Protein AF-A0A8J6NDD0-F1 (afdb_monomer_lite)

Foldseek 3Di:
DVVVVVVVCVVPVVVNVVVVVVVLVVVQCCCQPVDDCVVVPDPQSPDRSSVSVVVVVVVVVVVVVVVVVVVVPPDDDPCPPVD

Secondary structure (DSSP, 8-state):
-HHHHHHHHHHTHHHHHHHHHHHHHHHHHHHHHTS--TT--SGGGGSTTHHHHHHHHHHHHHHHHHHHHIIIIISPPTTTT--

Organism: NCBI:txid2841692

pLDDT: mean 83.82, std 10.54, range [58.78, 96.62]

Structure (mmCIF, N/CA/C/O backbone):
data_AF-A0A8J6NDD0-F1
#
_entry.id   AF-A0A8J6NDD0-F1
#
loop_
_atom_site.group_PDB
_atom_site.id
_atom_site.type_symbol
_atom_site.label_atom_id
_atom_site.label_alt_id
_atom_site.label_comp_id
_atom_site.label_asym_id
_atom_site.label_entity_id
_atom_site.label_seq_id
_atom_site.pdbx_PDB_ins_code
_atom_site.Cartn_x
_atom_site.Cartn_y
_atom_site.Cartn_z
_atom_site.occupancy
_atom_site.B_iso_or_equiv
_atom_site.auth_seq_id
_atom_site.auth_comp_id
_atom_site.auth_asym_id
_atom_site.auth_atom_id
_atom_site.pdbx_PDB_model_num
ATOM 1 N N . MET A 1 1 ? -5.424 2.640 24.413 1.00 70.81 1 MET A N 1
ATOM 2 C CA . MET A 1 1 ? -4.179 2.823 23.631 1.00 70.81 1 MET A CA 1
ATOM 3 C C . MET A 1 1 ? -4.319 2.346 22.183 1.00 70.81 1 MET A C 1
ATOM 5 O O . MET A 1 1 ? -4.005 3.115 21.291 1.00 70.81 1 MET A O 1
ATOM 9 N N . ILE A 1 2 ? -4.828 1.134 21.912 1.00 81.94 2 ILE A N 1
ATOM 10 C CA . ILE A 1 2 ? -5.119 0.695 20.526 1.00 81.94 2 ILE A CA 1
ATOM 11 C C . ILE A 1 2 ? -6.285 1.493 19.913 1.00 81.94 2 ILE A C 1
ATOM 13 O O . ILE A 1 2 ? -6.171 1.975 18.792 1.00 81.94 2 ILE A O 1
ATOM 17 N N . VAL A 1 3 ? -7.361 1.717 20.677 1.00 87.50 3 VAL A N 1
ATOM 18 C CA . VAL A 1 3 ? -8.538 2.492 20.230 1.00 87.50 3 VAL A CA 1
ATOM 19 C C . VAL A 1 3 ? -8.157 3.911 19.788 1.00 87.50 3 VAL A C 1
ATOM 21 O O . VAL A 1 3 ? -8.492 4.313 18.682 1.00 87.50 3 VAL A O 1
ATOM 24 N N . SER A 1 4 ? -7.330 4.609 20.571 1.00 86.62 4 SER A N 1
ATOM 25 C CA . SER A 1 4 ? -6.851 5.959 20.242 1.00 86.62 4 SER A CA 1
ATOM 26 C C . SER A 1 4 ? -5.991 6.017 18.973 1.00 86.62 4 SER A C 1
ATOM 28 O O . SER A 1 4 ? -5.985 7.025 18.272 1.00 86.62 4 SER A O 1
ATOM 30 N N . ILE A 1 5 ? -5.259 4.942 18.649 1.00 86.69 5 ILE A N 1
ATOM 31 C CA . ILE A 1 5 ? -4.493 4.853 17.395 1.00 86.69 5 ILE A CA 1
ATOM 32 C C . ILE A 1 5 ? -5.452 4.702 16.208 1.00 86.69 5 ILE A C 1
ATOM 34 O O . ILE A 1 5 ? -5.286 5.377 15.194 1.00 86.69 5 ILE A O 1
ATOM 38 N N . ILE A 1 6 ? -6.472 3.850 16.343 1.00 88.06 6 ILE A N 1
ATOM 39 C CA . ILE A 1 6 ? -7.490 3.634 15.305 1.00 88.06 6 ILE A CA 1
ATOM 40 C C . ILE A 1 6 ? -8.283 4.920 15.045 1.00 88.06 6 ILE A C 1
ATOM 42 O O . ILE A 1 6 ? -8.505 5.274 13.887 1.00 88.06 6 ILE A O 1
ATOM 46 N N . GLU A 1 7 ? -8.672 5.632 16.101 1.00 90.69 7 GLU A N 1
ATOM 47 C CA . GLU A 1 7 ? -9.343 6.933 16.007 1.00 90.69 7 GLU A CA 1
ATOM 48 C C . GLU A 1 7 ? -8.455 7.953 15.288 1.00 90.69 7 GLU A C 1
ATOM 50 O O . GLU A 1 7 ? -8.880 8.549 14.303 1.00 90.69 7 GLU A O 1
ATOM 55 N N . SER A 1 8 ? -7.178 8.057 15.662 1.00 85.12 8 SER A N 1
ATOM 56 C CA . SER A 1 8 ? -6.237 8.977 15.010 1.00 85.12 8 SER A CA 1
ATOM 57 C C . SER A 1 8 ? -6.0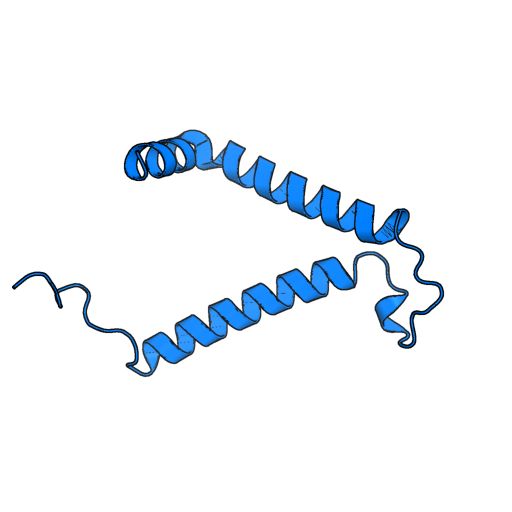38 8.684 13.512 1.00 85.12 8 SER A C 1
ATOM 59 O O . SER A 1 8 ? -6.021 9.611 12.691 1.00 85.12 8 SER A O 1
ATOM 61 N N . LEU A 1 9 ? -5.934 7.400 13.140 1.00 88.38 9 LEU A N 1
ATOM 62 C CA . LEU A 1 9 ? -5.847 6.946 11.745 1.00 88.38 9 LEU A CA 1
ATOM 63 C C . LEU A 1 9 ? -7.119 7.284 10.954 1.00 88.38 9 LEU A C 1
ATOM 65 O O . LEU A 1 9 ? -7.022 7.652 9.778 1.00 88.38 9 LEU A O 1
ATOM 69 N N . ARG A 1 10 ? -8.289 7.166 11.596 1.00 90.38 10 ARG A N 1
ATOM 70 C CA . ARG A 1 10 ? -9.606 7.456 11.016 1.00 90.38 10 ARG A CA 1
ATOM 71 C C . ARG A 1 10 ? -9.829 8.954 10.826 1.00 90.38 10 ARG A C 1
ATOM 73 O O . ARG A 1 10 ? -10.218 9.361 9.731 1.00 90.38 10 ARG A O 1
ATOM 80 N N . ASP A 1 11 ? -9.530 9.761 11.836 1.00 94.06 11 ASP A N 1
ATOM 81 C CA . ASP A 1 11 ? -9.741 11.213 11.823 1.00 94.06 11 ASP A CA 1
ATOM 82 C C . ASP A 1 11 ? -8.891 11.907 10.753 1.00 94.06 11 ASP A C 1
ATOM 84 O O . ASP A 1 11 ? -9.282 12.925 10.183 1.00 94.06 11 ASP A O 1
ATOM 88 N N . ASN A 1 12 ? -7.741 11.317 10.414 1.00 91.75 12 ASN A N 1
ATOM 89 C CA . ASN A 1 12 ? -6.820 11.836 9.407 1.00 91.75 12 ASN A CA 1
ATOM 90 C C . ASN A 1 12 ? -6.706 10.929 8.175 1.00 91.75 12 ASN A C 1
ATOM 92 O O . ASN A 1 12 ? -5.643 10.867 7.554 1.00 91.75 12 ASN A O 1
ATOM 96 N N . MET A 1 13 ? -7.799 10.269 7.774 1.00 91.19 13 MET A N 1
ATOM 97 C CA . MET A 1 13 ? -7.823 9.264 6.698 1.00 91.19 13 MET A CA 1
ATOM 98 C C . MET A 1 13 ? -7.051 9.679 5.433 1.00 91.19 13 MET A C 1
ATOM 100 O O . MET A 1 13 ? -6.243 8.912 4.913 1.00 91.19 13 MET A O 1
ATOM 104 N N . LYS A 1 14 ? -7.242 10.916 4.949 1.00 93.19 14 LYS A N 1
ATOM 105 C CA . LYS A 1 14 ? -6.544 11.426 3.752 1.00 93.19 14 LYS A CA 1
ATOM 106 C C . LYS A 1 14 ? -5.023 11.432 3.925 1.00 93.19 14 LYS A C 1
ATOM 108 O O . LYS A 1 14 ? -4.295 11.072 3.004 1.00 93.19 14 LYS A O 1
ATOM 113 N N . ARG A 1 15 ? -4.546 11.831 5.107 1.00 93.19 15 ARG A N 1
ATOM 114 C CA . ARG A 1 15 ? -3.118 11.876 5.437 1.00 93.19 15 ARG A CA 1
ATOM 115 C C . ARG A 1 15 ? -2.561 10.469 5.605 1.00 93.19 15 ARG A C 1
ATOM 117 O O . ARG A 1 15 ? -1.495 10.190 5.070 1.00 93.19 15 ARG A O 1
ATOM 124 N N . THR A 1 16 ? -3.298 9.589 6.279 1.00 92.88 16 THR A N 1
ATOM 125 C CA . THR A 1 16 ? -2.942 8.174 6.441 1.00 92.88 16 THR A CA 1
ATOM 126 C C . THR A 1 16 ? -2.746 7.502 5.084 1.00 92.88 16 THR A C 1
ATOM 128 O O . THR A 1 16 ? -1.679 6.954 4.821 1.00 92.88 16 THR A O 1
ATOM 131 N N . ILE A 1 17 ? -3.728 7.630 4.184 1.00 94.06 17 ILE A N 1
ATOM 132 C CA . ILE A 1 17 ? -3.642 7.096 2.818 1.00 94.06 17 ILE A CA 1
ATOM 133 C C . ILE A 1 17 ? -2.442 7.700 2.084 1.00 94.06 17 ILE A C 1
ATOM 135 O O . ILE A 1 17 ? -1.664 6.963 1.484 1.00 94.06 17 ILE A O 1
ATOM 139 N N . GLY A 1 18 ? -2.256 9.021 2.166 1.00 96.56 18 GLY A N 1
ATOM 140 C CA . GLY A 1 18 ? -1.120 9.698 1.540 1.00 96.56 18 GLY A CA 1
ATOM 141 C C . GLY A 1 18 ? 0.232 9.157 2.011 1.00 96.56 18 GLY A C 1
ATOM 142 O O . GLY A 1 18 ? 1.107 8.911 1.186 1.00 96.56 18 GLY A O 1
ATOM 143 N N . ILE A 1 19 ? 0.388 8.906 3.314 1.00 95.56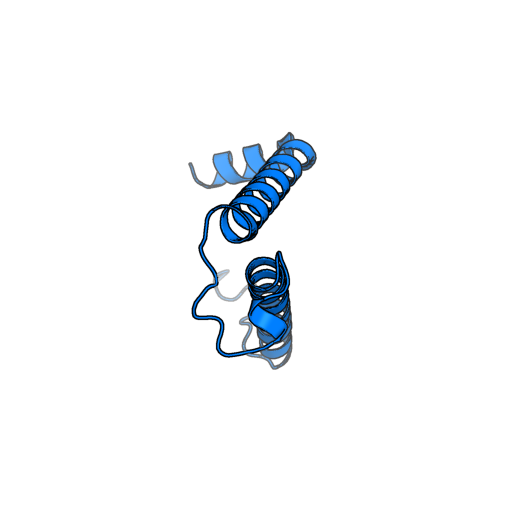 19 ILE A N 1
ATOM 144 C CA . ILE A 1 19 ? 1.608 8.321 3.887 1.00 95.56 19 ILE A CA 1
ATOM 145 C C . ILE A 1 19 ? 1.806 6.887 3.387 1.00 95.56 19 ILE A C 1
ATOM 147 O O . ILE A 1 19 ? 2.898 6.557 2.934 1.00 95.56 19 ILE A O 1
ATOM 151 N N . CYS A 1 20 ? 0.770 6.044 3.412 1.00 93.31 20 CYS A N 1
ATOM 152 C CA . CYS A 1 20 ? 0.867 4.670 2.911 1.00 93.31 20 CYS A CA 1
ATOM 153 C C . CYS A 1 20 ? 1.270 4.629 1.431 1.00 93.31 20 CYS A C 1
ATOM 155 O O . CYS A 1 20 ? 2.170 3.877 1.059 1.00 93.31 20 CYS A O 1
ATOM 157 N N . VAL A 1 21 ? 0.654 5.471 0.596 1.00 94.19 21 VAL A N 1
ATOM 158 C CA . VAL A 1 21 ? 1.007 5.588 -0.826 1.00 94.19 21 VAL A CA 1
ATOM 159 C C . VAL A 1 21 ? 2.443 6.084 -0.988 1.00 94.19 21 VAL A C 1
ATOM 161 O O . VAL A 1 21 ? 3.189 5.516 -1.780 1.00 94.19 21 VAL A O 1
ATOM 164 N N . ALA A 1 22 ? 2.864 7.088 -0.214 1.00 96.19 22 ALA A N 1
ATOM 165 C CA . ALA A 1 22 ? 4.234 7.593 -0.258 1.00 96.19 22 ALA A CA 1
ATOM 166 C C . ALA A 1 22 ? 5.258 6.504 0.099 1.00 96.19 22 ALA A C 1
ATOM 168 O O . ALA A 1 22 ? 6.270 6.373 -0.586 1.00 96.19 22 ALA A O 1
ATOM 169 N N . VAL A 1 23 ? 4.978 5.681 1.115 1.00 94.69 23 VAL A N 1
ATOM 170 C CA . VAL A 1 23 ? 5.828 4.541 1.494 1.00 94.69 23 VAL A CA 1
ATOM 171 C C . VAL A 1 23 ? 5.901 3.511 0.368 1.00 94.69 23 VAL A C 1
ATOM 173 O O . VAL A 1 23 ? 6.998 3.080 0.021 1.00 94.69 23 VAL A O 1
ATOM 176 N N . ILE A 1 24 ? 4.768 3.152 -0.247 1.00 92.56 24 ILE A N 1
ATOM 177 C CA . ILE A 1 24 ? 4.744 2.220 -1.386 1.00 92.56 24 ILE A CA 1
ATOM 178 C C . ILE A 1 24 ? 5.601 2.758 -2.537 1.00 92.56 24 ILE A C 1
ATOM 180 O O . ILE A 1 24 ? 6.433 2.026 -3.069 1.00 92.56 24 ILE A O 1
ATOM 184 N N . VAL A 1 25 ? 5.443 4.035 -2.895 1.00 93.50 25 VAL A N 1
ATOM 185 C CA . VAL A 1 25 ? 6.221 4.673 -3.969 1.00 93.50 25 VAL A CA 1
ATOM 186 C C . VAL A 1 25 ? 7.711 4.693 -3.630 1.00 93.50 25 VAL A C 1
ATOM 188 O O . VAL A 1 25 ? 8.524 4.342 -4.480 1.00 93.50 25 VAL A O 1
ATOM 191 N N . LEU A 1 26 ? 8.086 5.037 -2.395 1.00 93.94 26 LEU A N 1
ATOM 192 C CA . LEU A 1 26 ? 9.485 5.030 -1.956 1.00 93.94 26 LEU A CA 1
ATOM 193 C C . LEU A 1 26 ? 10.113 3.639 -2.056 1.00 93.94 26 LEU A C 1
ATOM 195 O O . LEU A 1 26 ? 11.201 3.507 -2.612 1.00 93.94 26 LEU A O 1
ATOM 199 N N . VAL A 1 27 ? 9.422 2.603 -1.574 1.00 90.38 27 VAL A N 1
ATOM 200 C CA . VAL A 1 27 ? 9.890 1.212 -1.675 1.00 90.38 27 VAL A CA 1
ATOM 201 C C . VAL A 1 27 ? 10.012 0.786 -3.139 1.00 90.38 27 VAL A C 1
ATOM 203 O O . VAL A 1 27 ? 11.002 0.163 -3.522 1.00 90.38 27 VAL A O 1
ATOM 206 N N . ALA A 1 28 ? 9.042 1.158 -3.974 1.00 90.12 28 ALA A N 1
ATOM 207 C CA . ALA A 1 28 ? 9.027 0.830 -5.393 1.00 90.12 28 ALA A CA 1
ATOM 208 C C . ALA A 1 28 ? 10.189 1.499 -6.153 1.00 90.12 28 ALA A C 1
ATOM 210 O O . ALA A 1 28 ? 10.854 0.847 -6.963 1.00 90.12 28 ALA A O 1
ATOM 211 N N . LEU A 1 29 ? 10.470 2.775 -5.866 1.00 89.69 29 LEU A N 1
ATOM 212 C CA . LEU A 1 29 ? 11.605 3.514 -6.425 1.00 89.69 29 LEU A CA 1
ATOM 213 C C . LEU A 1 29 ? 12.935 2.930 -5.939 1.00 89.69 29 LEU A C 1
ATOM 215 O O . LEU A 1 29 ? 13.810 2.644 -6.754 1.00 89.69 29 LEU A O 1
ATOM 219 N N . TRP A 1 30 ? 13.071 2.687 -4.635 1.00 87.38 30 TRP A N 1
ATOM 220 C CA . TRP A 1 30 ? 14.278 2.095 -4.058 1.00 87.38 30 TRP A CA 1
ATOM 221 C C . TRP A 1 30 ? 14.598 0.738 -4.694 1.00 87.38 30 TRP A C 1
ATOM 223 O O . TRP A 1 30 ? 15.705 0.524 -5.184 1.00 87.38 30 TRP A O 1
ATOM 233 N N . GLY A 1 31 ? 13.608 -0.155 -4.760 1.00 83.94 31 GLY A N 1
ATOM 234 C CA . GLY A 1 31 ? 13.761 -1.485 -5.350 1.00 83.94 31 GLY A CA 1
ATOM 235 C C . GLY A 1 31 ? 14.036 -1.483 -6.855 1.00 83.94 31 GLY A C 1
ATOM 236 O O . GLY A 1 31 ? 14.578 -2.457 -7.360 1.00 83.94 31 GLY A O 1
ATOM 237 N N . SER A 1 32 ? 13.689 -0.410 -7.573 1.00 83.38 32 SER A N 1
ATOM 238 C CA . SER A 1 32 ? 13.893 -0.328 -9.029 1.00 83.38 32 SER A CA 1
ATOM 239 C C . SER A 1 32 ? 15.194 0.364 -9.424 1.00 83.38 32 SER A C 1
ATOM 241 O O . SER A 1 32 ? 15.734 0.061 -10.482 1.00 83.38 32 SER A O 1
ATOM 243 N N . PHE A 1 33 ? 15.684 1.301 -8.607 1.00 80.75 33 PHE A N 1
ATOM 244 C CA . PHE A 1 33 ? 16.841 2.135 -8.949 1.00 80.75 33 PHE A CA 1
ATOM 245 C C . PHE A 1 33 ? 18.085 1.870 -8.093 1.00 80.75 33 PHE A C 1
ATOM 247 O O . PHE A 1 33 ? 19.188 2.127 -8.566 1.00 80.75 33 PHE A O 1
ATOM 254 N N . MET A 1 34 ? 17.942 1.381 -6.855 1.00 78.06 34 MET A N 1
ATOM 255 C CA . MET A 1 34 ? 19.086 1.096 -5.971 1.00 78.06 34 MET A CA 1
ATOM 256 C C . MET A 1 34 ? 19.443 -0.387 -5.863 1.00 78.06 34 MET A C 1
ATOM 258 O O . MET A 1 34 ? 20.522 -0.709 -5.369 1.00 78.06 34 MET A O 1
ATOM 262 N N . VAL A 1 35 ? 18.563 -1.290 -6.296 1.00 74.12 35 VAL A N 1
ATOM 263 C CA . VAL A 1 35 ? 18.830 -2.732 -6.269 1.00 74.12 35 VAL A CA 1
ATOM 264 C C . VAL A 1 35 ? 19.347 -3.170 -7.631 1.00 74.12 35 VAL A C 1
ATOM 266 O O . VAL A 1 35 ? 18.681 -2.995 -8.649 1.00 74.12 35 VAL A O 1
ATOM 269 N N . ASP A 1 36 ? 20.544 -3.747 -7.639 1.00 67.75 36 ASP A N 1
ATOM 270 C CA . ASP A 1 36 ? 21.166 -4.263 -8.851 1.00 67.75 36 ASP A CA 1
ATOM 271 C C . ASP A 1 36 ? 20.471 -5.567 -9.285 1.00 67.75 36 ASP A C 1
ATOM 273 O O . ASP A 1 36 ? 20.454 -6.562 -8.558 1.00 67.75 36 ASP A O 1
ATOM 277 N N . THR A 1 37 ? 19.856 -5.561 -10.469 1.00 62.25 37 THR A N 1
ATOM 278 C CA . THR A 1 37 ? 19.077 -6.688 -11.021 1.00 62.25 37 THR A CA 1
ATOM 279 C C . THR A 1 37 ? 19.908 -7.577 -11.951 1.00 62.25 37 THR A C 1
ATOM 281 O O . THR A 1 37 ? 19.367 -8.346 -12.747 1.00 62.25 37 THR A O 1
ATOM 284 N N . HIS A 1 38 ? 21.239 -7.527 -11.836 1.00 61.53 38 HIS A N 1
ATOM 285 C CA . HIS A 1 38 ? 22.180 -8.260 -12.691 1.00 61.53 38 HIS A CA 1
ATOM 286 C C . HIS A 1 38 ? 21.975 -9.796 -12.714 1.00 61.53 38 HIS A C 1
ATOM 288 O O . HIS A 1 38 ? 22.386 -10.459 -13.664 1.00 61.53 38 HIS A O 1
ATOM 294 N N . HIS A 1 39 ? 21.311 -10.375 -11.705 1.00 58.78 39 HIS A N 1
ATOM 295 C CA . HIS A 1 39 ? 20.978 -11.809 -11.625 1.00 58.78 39 HIS A CA 1
ATOM 296 C C . HIS A 1 39 ? 19.507 -12.131 -11.950 1.00 58.78 39 HIS A C 1
ATOM 298 O O . HIS A 1 39 ? 19.029 -13.212 -11.621 1.00 58.78 39 HIS A O 1
ATOM 304 N N . ALA A 1 40 ? 18.770 -11.218 -12.589 1.00 61.31 40 ALA A N 1
ATOM 305 C CA . ALA A 1 40 ? 17.407 -11.480 -13.048 1.00 61.31 40 ALA A CA 1
ATOM 306 C C . ALA A 1 40 ? 17.395 -12.633 -14.073 1.00 61.31 40 ALA A C 1
ATOM 308 O O . ALA A 1 40 ? 17.731 -12.447 -15.250 1.00 61.31 40 ALA A O 1
ATOM 309 N N . HIS A 1 41 ? 17.012 -13.829 -13.620 1.00 60.22 41 HIS A N 1
ATOM 310 C CA . HIS A 1 41 ? 16.928 -15.042 -14.437 1.00 60.22 41 HIS A CA 1
ATOM 311 C C . HIS A 1 41 ? 15.705 -15.022 -15.366 1.00 60.22 41 HIS A C 1
ATOM 313 O O . HIS A 1 41 ? 15.667 -15.761 -16.353 1.00 60.22 41 HIS A O 1
ATOM 319 N N . THR A 1 42 ? 14.737 -14.139 -15.101 1.00 66.38 42 THR A N 1
ATOM 320 C CA . THR A 1 42 ? 13.477 -14.043 -15.844 1.00 66.38 42 THR A CA 1
ATOM 321 C C . THR A 1 42 ? 13.331 -12.681 -16.524 1.00 66.38 42 THR A C 1
ATOM 323 O O . THR A 1 42 ? 13.615 -11.642 -15.934 1.00 66.38 42 THR A O 1
ATOM 326 N N . ALA A 1 43 ? 12.837 -12.646 -17.769 1.00 67.31 43 ALA A N 1
ATOM 327 C CA . ALA A 1 43 ? 12.670 -11.395 -18.526 1.00 67.31 43 ALA A CA 1
ATOM 328 C C . ALA A 1 43 ? 11.760 -10.365 -17.821 1.00 67.31 43 ALA A C 1
ATOM 330 O O . ALA A 1 43 ? 11.954 -9.164 -17.986 1.00 67.31 43 ALA A O 1
ATOM 331 N N . ALA A 1 44 ? 10.806 -10.831 -17.007 1.00 67.62 44 ALA A N 1
ATOM 332 C CA . ALA A 1 44 ? 9.902 -9.984 -16.232 1.00 67.62 44 ALA A CA 1
ATOM 333 C C . ALA A 1 44 ? 10.589 -9.268 -15.053 1.00 67.62 44 ALA A C 1
ATOM 335 O O . ALA A 1 44 ? 10.219 -8.146 -14.725 1.00 67.62 44 ALA A O 1
ATOM 336 N N . GLU A 1 45 ? 11.634 -9.857 -14.464 1.00 67.56 45 GLU A N 1
ATOM 337 C CA . GLU A 1 45 ? 12.369 -9.277 -13.325 1.00 67.56 45 GLU A CA 1
ATOM 338 C C . GLU A 1 45 ? 13.266 -8.100 -13.734 1.00 67.56 45 GLU A C 1
ATOM 340 O O . GLU A 1 45 ? 13.734 -7.348 -12.884 1.00 67.56 45 GLU A O 1
ATOM 345 N N . LYS A 1 46 ? 13.480 -7.921 -15.042 1.00 71.06 46 LYS A N 1
ATOM 346 C CA . LYS A 1 46 ? 14.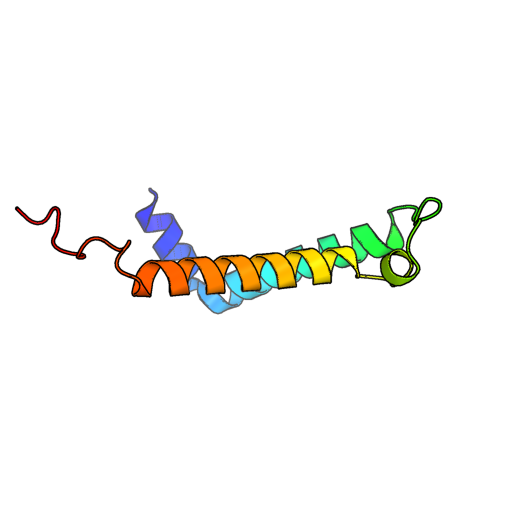195 -6.773 -15.616 1.00 71.06 46 LYS A CA 1
ATOM 347 C C . LYS A 1 46 ? 13.303 -5.541 -15.773 1.00 71.06 46 LYS A C 1
ATOM 349 O O . LYS A 1 46 ? 13.804 -4.463 -16.083 1.00 71.06 46 LYS A O 1
ATOM 354 N N . VAL A 1 47 ? 11.986 -5.691 -15.611 1.00 80.25 47 VAL A N 1
ATOM 355 C CA . VAL A 1 47 ? 11.041 -4.577 -15.718 1.00 80.25 47 VAL A CA 1
ATOM 356 C C . VAL A 1 47 ? 11.097 -3.766 -14.419 1.00 80.25 47 VAL A C 1
ATOM 358 O O . VAL A 1 47 ? 10.928 -4.340 -13.338 1.00 80.25 47 VAL A O 1
ATOM 361 N N . PRO A 1 48 ? 11.310 -2.437 -14.482 1.00 80.38 48 PRO A N 1
ATOM 362 C CA . PRO A 1 48 ? 11.279 -1.608 -13.285 1.00 80.38 48 PRO A CA 1
ATOM 363 C C . PRO A 1 48 ? 9.920 -1.744 -12.590 1.00 80.38 48 PRO A C 1
ATOM 365 O O . PRO A 1 48 ? 8.886 -1.889 -13.241 1.00 80.38 48 PRO A O 1
ATOM 368 N N . PHE A 1 49 ? 9.920 -1.702 -11.259 1.00 84.06 49 PHE A N 1
ATOM 369 C CA . PHE A 1 49 ? 8.742 -1.864 -10.400 1.00 84.06 49 PHE A CA 1
ATOM 370 C C . PHE A 1 49 ? 8.080 -3.250 -10.397 1.00 84.06 49 PHE A C 1
ATOM 372 O O . PHE A 1 49 ? 7.084 -3.419 -9.689 1.00 84.06 49 PHE A O 1
ATOM 379 N N . PHE A 1 50 ? 8.627 -4.251 -11.101 1.00 86.00 50 PHE A N 1
ATOM 380 C CA . PHE A 1 50 ? 8.043 -5.597 -11.171 1.00 86.00 50 PHE A CA 1
ATOM 381 C C . PHE A 1 50 ? 7.736 -6.177 -9.785 1.00 86.00 50 PHE A C 1
ATOM 383 O O . PHE A 1 50 ? 6.601 -6.554 -9.506 1.00 86.00 50 PHE A O 1
ATOM 390 N N . TRP A 1 51 ? 8.721 -6.169 -8.885 1.00 84.00 51 TRP A N 1
AT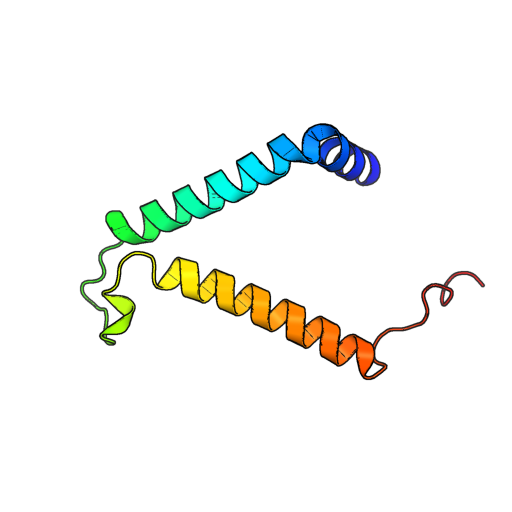OM 391 C CA . TRP A 1 51 ? 8.576 -6.718 -7.536 1.00 84.00 51 TRP A CA 1
ATOM 392 C C . TRP A 1 51 ? 7.546 -5.977 -6.680 1.00 84.00 51 TRP A C 1
ATOM 394 O O . TRP A 1 51 ? 6.803 -6.608 -5.928 1.00 84.00 51 TRP A O 1
ATOM 404 N N . ALA A 1 52 ? 7.450 -4.651 -6.819 1.00 89.06 52 ALA A N 1
ATOM 405 C CA . ALA A 1 52 ? 6.450 -3.858 -6.107 1.00 89.06 52 ALA A CA 1
ATOM 406 C C . ALA A 1 52 ? 5.029 -4.197 -6.587 1.00 89.06 52 ALA A C 1
ATOM 408 O O . ALA A 1 52 ? 4.128 -4.398 -5.771 1.00 89.06 52 ALA A O 1
ATOM 409 N N . PHE A 1 53 ? 4.842 -4.327 -7.904 1.00 89.69 53 PHE A N 1
ATOM 410 C CA . PHE A 1 53 ? 3.568 -4.741 -8.492 1.00 89.69 53 PHE A CA 1
ATOM 411 C C . PHE A 1 53 ? 3.205 -6.178 -8.130 1.00 89.69 53 PHE A C 1
ATOM 413 O O . PHE A 1 53 ? 2.057 -6.448 -7.785 1.00 89.69 53 PHE A O 1
ATOM 420 N N . PHE A 1 54 ? 4.177 -7.088 -8.170 1.00 89.31 54 PHE A N 1
ATOM 421 C CA . PHE A 1 54 ? 3.986 -8.482 -7.793 1.00 89.31 54 PHE A CA 1
ATOM 422 C C . PHE A 1 54 ? 3.550 -8.607 -6.329 1.00 89.31 54 PHE A C 1
ATOM 424 O O . PHE A 1 54 ? 2.568 -9.288 -6.040 1.00 89.31 54 PHE A O 1
ATOM 431 N N . GLY A 1 55 ? 4.212 -7.891 -5.414 1.00 90.31 55 GLY A N 1
ATOM 432 C CA . GLY A 1 55 ? 3.829 -7.858 -4.003 1.00 90.31 55 GLY A CA 1
ATOM 433 C C . GLY A 1 55 ? 2.424 -7.289 -3.781 1.00 90.31 55 GLY A C 1
ATOM 434 O O . GLY A 1 55 ? 1.628 -7.879 -3.052 1.00 90.31 55 GLY A O 1
ATOM 435 N N . LEU A 1 56 ? 2.087 -6.181 -4.451 1.00 91.62 56 LEU A N 1
ATOM 436 C CA . LEU A 1 56 ? 0.758 -5.566 -4.367 1.00 91.62 56 LEU A CA 1
ATOM 437 C C . LEU A 1 56 ? -0.338 -6.494 -4.916 1.00 91.62 56 LEU A C 1
ATOM 439 O O . LEU A 1 56 ? -1.359 -6.703 -4.261 1.00 91.62 56 LEU A O 1
ATOM 443 N N . ALA A 1 57 ? -0.119 -7.081 -6.093 1.00 94.56 57 ALA A N 1
ATOM 444 C CA . ALA A 1 57 ? -1.044 -8.034 -6.695 1.00 94.56 57 ALA A CA 1
ATOM 445 C C . ALA A 1 57 ? -1.211 -9.277 -5.811 1.00 94.56 57 ALA A C 1
ATOM 447 O O . ALA A 1 57 ? -2.338 -9.704 -5.569 1.00 94.56 57 ALA A O 1
ATOM 448 N N . GLY A 1 58 ? -0.114 -9.809 -5.266 1.00 95.38 58 GLY A N 1
ATOM 449 C CA . GLY A 1 58 ? -0.137 -10.922 -4.321 1.00 95.38 58 GLY A CA 1
ATOM 450 C C . GLY A 1 58 ? -0.971 -10.605 -3.081 1.00 95.38 58 GLY A C 1
ATOM 451 O O . GLY A 1 58 ? -1.830 -11.399 -2.705 1.00 95.38 58 GLY A O 1
ATOM 452 N N . ALA A 1 59 ? -0.802 -9.419 -2.492 1.00 94.44 59 ALA A N 1
ATOM 453 C CA . ALA A 1 59 ? -1.610 -8.984 -1.354 1.00 94.44 59 ALA A CA 1
ATOM 454 C C . ALA A 1 59 ? -3.109 -8.902 -1.699 1.00 94.44 59 ALA A C 1
ATOM 456 O O . ALA A 1 59 ? -3.937 -9.402 -0.939 1.00 94.44 59 ALA A O 1
ATOM 457 N N . ILE A 1 60 ? -3.469 -8.332 -2.856 1.00 95.44 60 ILE A N 1
ATOM 458 C CA . ILE A 1 60 ? -4.865 -8.270 -3.323 1.00 95.44 60 ILE A CA 1
ATOM 459 C C . ILE A 1 60 ? -5.441 -9.680 -3.496 1.00 95.44 60 ILE A C 1
ATOM 461 O O . ILE A 1 60 ? -6.551 -9.948 -3.034 1.00 95.44 60 ILE A O 1
ATOM 465 N N . VAL A 1 61 ? -4.685 -10.586 -4.122 1.00 96.62 61 VAL A N 1
ATOM 466 C CA . VAL A 1 61 ? -5.092 -11.983 -4.323 1.00 96.62 61 VAL A CA 1
ATOM 467 C C . VAL A 1 61 ? -5.300 -12.686 -2.985 1.00 96.62 61 VAL A C 1
ATOM 469 O O . VAL A 1 61 ? -6.323 -13.342 -2.803 1.00 96.62 61 VAL A O 1
ATOM 472 N N . LEU A 1 62 ? -4.387 -12.514 -2.027 1.00 94.88 62 LEU A N 1
ATOM 473 C CA . LEU A 1 62 ? -4.514 -13.098 -0.691 1.00 94.88 62 LEU A CA 1
ATOM 474 C C . LEU A 1 62 ? 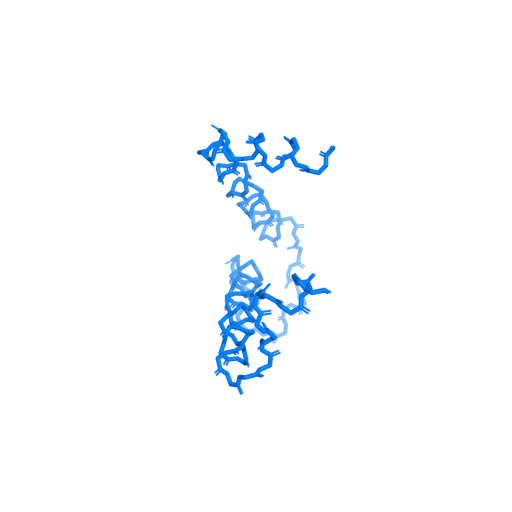-5.744 -12.568 0.052 1.00 94.88 62 LEU A C 1
ATOM 476 O O . LEU A 1 62 ? -6.482 -13.358 0.633 1.00 94.88 62 LEU A O 1
ATOM 480 N N . ILE A 1 63 ? -6.006 -11.259 -0.000 1.00 93.12 63 ILE A N 1
ATOM 481 C CA . ILE A 1 63 ? -7.198 -10.653 0.614 1.00 93.12 63 ILE A CA 1
ATOM 482 C C . ILE A 1 63 ? -8.474 -11.195 -0.038 1.00 93.12 63 ILE A C 1
ATOM 484 O O . ILE A 1 63 ? -9.417 -11.568 0.663 1.00 93.12 63 ILE A O 1
ATOM 488 N N . ALA A 1 64 ? -8.514 -11.261 -1.371 1.00 93.94 64 ALA A N 1
ATOM 489 C CA . ALA A 1 64 ? -9.659 -11.791 -2.104 1.00 93.94 64 ALA A CA 1
ATOM 490 C C . ALA A 1 64 ? -9.911 -13.266 -1.763 1.00 93.94 64 ALA A C 1
ATOM 492 O O . ALA A 1 64 ? -11.053 -13.651 -1.511 1.00 93.94 64 ALA A O 1
ATOM 493 N N . LEU A 1 65 ? -8.848 -14.070 -1.688 1.00 93.62 65 LEU A N 1
ATOM 494 C CA . LEU A 1 65 ? -8.932 -15.480 -1.330 1.00 93.62 65 LEU A CA 1
ATOM 495 C C . LEU A 1 65 ? -9.384 -15.668 0.121 1.00 93.62 65 LEU A C 1
ATOM 497 O O . LEU A 1 65 ? -10.284 -16.461 0.376 1.00 93.62 65 LEU A O 1
ATOM 501 N N . ALA A 1 66 ? -8.824 -14.907 1.062 1.00 90.44 66 ALA A N 1
ATOM 502 C CA . ALA A 1 66 ? -9.232 -14.945 2.465 1.00 90.44 66 ALA A CA 1
ATOM 503 C C . ALA A 1 66 ? -10.713 -14.575 2.624 1.00 90.44 66 ALA A C 1
ATOM 505 O O . ALA A 1 66 ? -11.453 -15.249 3.341 1.00 90.44 66 ALA A O 1
ATOM 506 N N . ARG A 1 67 ? -11.178 -13.551 1.896 1.00 87.94 67 ARG A N 1
ATOM 507 C CA . ARG A 1 67 ? -12.593 -13.169 1.876 1.00 87.94 67 ARG A CA 1
ATOM 508 C C . ARG A 1 67 ? -13.477 -14.268 1.285 1.00 87.94 67 ARG A C 1
ATOM 510 O O . ARG A 1 67 ? -14.540 -14.545 1.832 1.00 87.94 67 ARG A O 1
ATOM 517 N N . PHE A 1 68 ? -13.049 -14.893 0.192 1.00 89.62 68 PHE A N 1
ATOM 518 C CA . PHE A 1 68 ? -13.771 -16.001 -0.435 1.00 89.62 68 PHE A CA 1
ATOM 519 C C . PHE A 1 68 ? -13.890 -17.214 0.498 1.00 89.62 68 PHE A C 1
A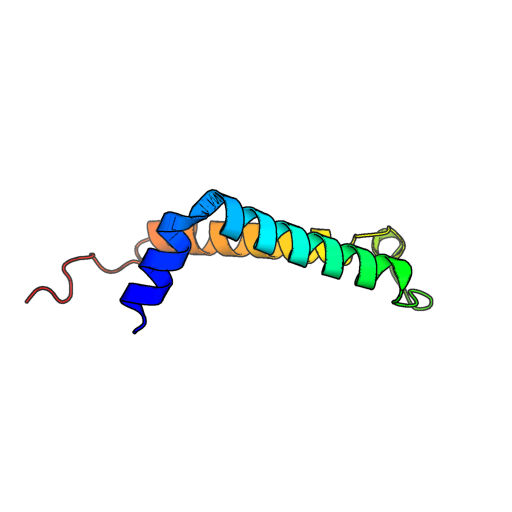TOM 521 O O . PHE A 1 68 ? -14.979 -17.757 0.667 1.00 89.62 68 PHE A O 1
ATOM 528 N N . LEU A 1 69 ? -12.799 -17.590 1.167 1.00 87.75 69 LEU A N 1
ATOM 529 C CA . LEU A 1 69 ? -12.800 -18.642 2.186 1.00 87.75 69 LEU A CA 1
ATOM 530 C C . LEU A 1 69 ? -13.688 -18.285 3.386 1.00 87.75 69 LEU A C 1
ATOM 532 O O . LEU A 1 69 ? -14.348 -19.158 3.943 1.00 87.75 69 LEU A O 1
ATOM 536 N N . GLY A 1 70 ? -13.767 -17.003 3.747 1.00 84.75 70 GLY A N 1
ATOM 537 C CA . GLY A 1 70 ? -14.715 -16.527 4.749 1.00 84.75 70 GLY A CA 1
ATOM 538 C C . GLY A 1 70 ? -16.175 -16.774 4.358 1.00 84.75 70 GLY A C 1
ATOM 539 O O . GLY A 1 70 ? -16.936 -17.302 5.166 1.00 84.75 70 GLY A O 1
ATOM 540 N N . PHE A 1 71 ? -16.545 -16.494 3.100 1.00 81.19 71 PHE A N 1
ATOM 541 C CA . PHE A 1 71 ? -17.884 -16.797 2.570 1.00 81.19 71 PHE A CA 1
ATOM 542 C C . PHE A 1 71 ? -18.202 -18.297 2.511 1.00 81.19 71 PHE A C 1
ATOM 544 O O . PHE A 1 71 ? -19.369 -18.668 2.596 1.00 81.19 71 PHE A O 1
ATOM 551 N N . LEU A 1 72 ? -17.190 -19.161 2.402 1.00 85.56 72 LEU A N 1
ATOM 552 C CA . LEU A 1 72 ? -17.350 -20.620 2.449 1.00 85.56 72 LEU A CA 1
ATOM 553 C C . LEU A 1 72 ? -17.665 -21.161 3.857 1.00 85.56 72 LEU A C 1
ATOM 555 O O . LEU A 1 72 ? -17.794 -22.371 4.024 1.00 85.56 72 LEU A O 1
ATOM 559 N N . GLY A 1 73 ? -17.823 -20.288 4.856 1.00 76.94 73 GLY A N 1
ATOM 560 C CA . GLY A 1 73 ? -18.303 -20.663 6.186 1.00 76.94 73 GLY A CA 1
ATOM 561 C C . GLY A 1 73 ? -17.206 -20.864 7.229 1.00 76.94 73 GLY A C 1
ATOM 562 O O . GLY A 1 73 ? -17.484 -21.414 8.288 1.00 76.94 73 GLY A O 1
ATOM 563 N N . ILE A 1 74 ? -15.971 -20.416 6.963 1.00 75.81 74 ILE A N 1
ATOM 564 C CA . ILE A 1 74 ? -14.896 -20.396 7.976 1.00 75.81 74 ILE A CA 1
ATOM 565 C C . ILE A 1 74 ? -15.089 -19.235 8.972 1.00 75.81 74 ILE A C 1
ATOM 567 O O . ILE A 1 74 ? -14.546 -19.261 10.075 1.00 75.81 74 ILE A O 1
ATOM 571 N N . MET A 1 75 ? -15.870 -18.209 8.614 1.00 75.69 75 MET A N 1
ATOM 572 C CA . MET A 1 75 ? -16.187 -17.110 9.527 1.00 75.69 75 MET A CA 1
ATOM 573 C C . MET A 1 75 ? -17.156 -17.581 10.615 1.00 75.69 75 MET A C 1
ATOM 575 O O . MET A 1 75 ? -18.261 -18.032 10.321 1.00 75.69 75 MET A O 1
ATOM 579 N N . THR A 1 76 ? -16.742 -17.444 11.876 1.00 72.50 76 THR A N 1
ATOM 580 C CA . THR A 1 76 ? -17.662 -17.558 13.010 1.00 72.50 76 THR A CA 1
ATOM 581 C C . THR A 1 76 ? -18.558 -16.321 13.048 1.00 72.50 76 THR A C 1
ATOM 583 O O . THR A 1 76 ? -18.172 -15.254 12.563 1.00 72.50 76 THR A O 1
ATOM 586 N N . ARG A 1 77 ? -19.770 -16.462 13.584 1.00 74.56 77 ARG A N 1
ATOM 587 C CA . ARG A 1 77 ? -20.709 -15.341 13.683 1.00 74.56 77 ARG A CA 1
ATOM 588 C C . ARG A 1 77 ? -20.141 -14.246 14.594 1.00 74.56 77 ARG A C 1
ATOM 590 O O . ARG A 1 77 ? -19.443 -14.547 15.557 1.00 74.56 77 ARG A O 1
ATOM 597 N N . GLU A 1 78 ? -20.446 -12.985 14.293 1.00 70.19 78 GLU A N 1
ATOM 598 C CA . GLU A 1 78 ? -19.940 -11.835 15.063 1.00 70.19 78 GLU A CA 1
ATOM 599 C C . GLU A 1 78 ? -20.378 -11.863 16.537 1.00 70.19 78 GLU A C 1
ATOM 601 O O . GLU A 1 78 ? -19.659 -11.348 17.385 1.00 70.19 78 GLU A O 1
ATOM 606 N N . ASP A 1 79 ? -21.486 -12.543 16.840 1.00 73.00 79 ASP A N 1
ATOM 607 C CA . ASP A 1 79 ? -22.075 -12.700 18.173 1.00 73.00 79 ASP A CA 1
ATOM 608 C C . ASP A 1 79 ? -21.542 -13.910 18.964 1.00 73.00 79 ASP A C 1
ATOM 610 O O . ASP A 1 79 ? -22.036 -14.218 20.043 1.00 73.00 79 ASP A O 1
ATOM 614 N N . TYR A 1 80 ? -20.519 -14.614 18.468 1.00 72.00 80 TYR A N 1
ATOM 615 C CA . TYR A 1 80 ? -20.022 -15.849 19.096 1.00 72.00 80 TYR A CA 1
ATOM 616 C C . TYR A 1 80 ? -19.496 -15.673 20.536 1.00 72.00 80 TYR A C 1
ATOM 618 O O . TYR A 1 80 ? -19.439 -16.645 21.283 1.00 72.00 80 TYR A O 1
ATOM 626 N N . TYR A 1 81 ? -19.093 -14.458 20.920 1.00 74.56 81 TYR A N 1
ATOM 627 C CA . TYR A 1 81 ? -18.594 -14.130 22.263 1.00 74.56 81 TYR A CA 1
ATOM 628 C C . TYR A 1 81 ? -19.538 -13.216 23.058 1.00 74.56 81 TYR A C 1
ATOM 630 O O . TYR A 1 81 ? -19.140 -12.719 24.110 1.00 74.56 81 TYR A O 1
ATOM 638 N N . ASP A 1 82 ? -20.750 -12.971 22.550 1.00 78.88 82 ASP A N 1
ATOM 639 C CA . ASP A 1 82 ? -21.737 -12.116 23.218 1.00 78.88 82 ASP A CA 1
ATOM 640 C C . ASP A 1 82 ? -22.561 -12.866 24.296 1.00 78.88 82 ASP A C 1
ATOM 642 O O . ASP A 1 82 ? -23.416 -12.249 24.932 1.00 78.88 82 ASP A O 1
ATOM 646 N N . ASP A 1 83 ? -22.255 -14.150 24.550 1.00 62.56 83 ASP A N 1
ATOM 647 C CA . ASP A 1 83 ? -22.762 -14.982 25.663 1.00 62.56 83 ASP A CA 1
ATOM 648 C C . ASP A 1 83 ? -21.672 -15.298 26.713 1.00 62.56 83 ASP A C 1
ATOM 650 O O . ASP A 1 83 ? -20.551 -15.713 26.326 1.00 62.56 83 ASP A O 1
#

Sequence (83 aa):
MIVSIIESLRDNMKRTIGICVAVIVLVALWGSFMVDTHHAHTAAEKVPFFWAFFGLAGAIVLIALARFLGFLGIMTREDYYDD

Radius of gyration: 18.95 Å; chains: 1; bounding box: 45×32×44 Å